Protein AF-A0A1G0PBI5-F1 (afdb_monomer)

Radius of gyration: 19.1 Å; Cα contacts (8 Å, |Δi|>4): 103; chains: 1; bounding box: 45×24×58 Å

Mean predicted aligned error: 10.11 Å

Sequence (80 aa):
MERALAGATSGVLFVLAIIEATRKYHIGNTMTVQTRDGWEDVGDYIILHGANWGGAFILFIFAIIAFWYSISKRDSVKKN

Nearest PDB structures (foldseek):
  8gyo-assembly1_A  TM=4.765E-01  e=1.244E+00  Homo sapiens
  8gyo-assembly1_G  TM=4.766E-01  e=1.592E+00  Homo sapiens
  6wbi-assembly1_C  TM=4.183E-01  e=6.199E+00  Homo sapiens

Solvent-accessible surface area (backbone atoms only — not comparable to full-atom values): 4496 Å² total; per-residue (Å²): 111,70,44,62,51,28,40,51,50,12,54,53,29,40,54,49,14,53,50,34,47,66,29,64,54,26,82,43,65,77,35,75,45,82,52,97,90,45,78,43,82,78,46,57,82,42,83,39,83,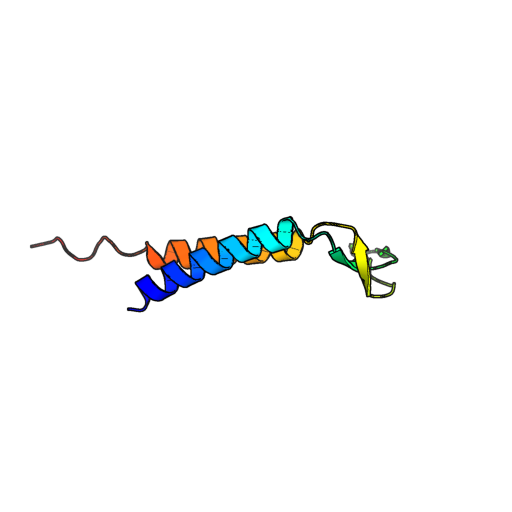38,51,27,54,68,62,14,52,52,29,40,52,52,14,50,51,29,38,47,60,39,61,72,76,78,89,83,82,83,85,129

Structure (mmCIF, N/CA/C/O backbone):
data_AF-A0A1G0PBI5-F1
#
_entry.id   AF-A0A1G0PBI5-F1
#
loop_
_atom_site.group_PDB
_atom_site.id
_atom_site.type_symbol
_atom_site.label_atom_id
_atom_site.label_alt_id
_atom_site.label_comp_id
_atom_site.label_asym_id
_atom_site.label_entity_id
_atom_site.label_seq_id
_atom_site.pdbx_PDB_ins_code
_atom_site.Cartn_x
_atom_site.Cartn_y
_atom_site.Cartn_z
_atom_site.occupancy
_atom_site.B_iso_or_equiv
_atom_site.auth_seq_id
_atom_site.auth_comp_id
_atom_site.auth_asym_id
_atom_site.auth_atom_id
_atom_site.pdbx_PDB_model_num
ATOM 1 N N . MET A 1 1 ? -21.620 11.781 14.494 1.00 65.31 1 MET A N 1
ATOM 2 C CA . MET A 1 1 ? -21.579 11.076 13.191 1.00 65.31 1 MET A CA 1
ATOM 3 C C . MET A 1 1 ? -20.188 11.101 12.568 1.00 65.31 1 MET A C 1
ATOM 5 O O . MET A 1 1 ? -19.732 10.055 12.132 1.00 65.31 1 MET A O 1
ATOM 9 N N . GLU A 1 2 ? -19.480 12.231 12.605 1.00 78.12 2 GLU A N 1
ATOM 10 C CA . GLU A 1 2 ? -18.156 12.414 11.976 1.00 78.12 2 GLU A CA 1
ATOM 11 C C . GLU A 1 2 ? -17.098 11.360 12.361 1.00 78.12 2 GLU A C 1
ATOM 13 O O . GLU A 1 2 ? -16.340 10.913 11.511 1.00 78.12 2 GLU A O 1
ATOM 18 N N . ARG A 1 3 ? -17.089 10.870 13.609 1.00 71.31 3 ARG A N 1
ATOM 19 C CA . 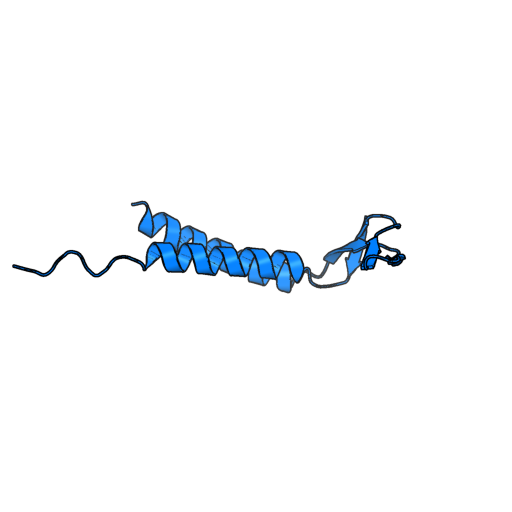ARG A 1 3 ? -16.152 9.817 14.060 1.00 71.31 3 ARG A CA 1
ATOM 20 C C . ARG A 1 3 ? -16.465 8.427 13.506 1.00 71.31 3 ARG A C 1
ATOM 22 O O . ARG A 1 3 ? -15.553 7.685 13.165 1.00 71.31 3 ARG A O 1
ATOM 29 N N . ALA A 1 4 ? -17.749 8.076 13.411 1.00 81.00 4 ALA A N 1
ATOM 30 C CA . ALA A 1 4 ? -18.166 6.809 12.812 1.00 81.00 4 ALA A CA 1
ATOM 31 C C . ALA A 1 4 ? -17.818 6.792 11.319 1.00 81.00 4 ALA A C 1
ATOM 33 O O . ALA A 1 4 ? -17.312 5.792 10.816 1.00 81.00 4 ALA A O 1
ATOM 34 N N . LEU A 1 5 ? -17.994 7.937 10.651 1.00 85.12 5 LEU A N 1
ATOM 35 C CA . LEU A 1 5 ? -17.554 8.133 9.277 1.00 85.12 5 LEU A CA 1
ATOM 36 C C . LEU A 1 5 ? -16.026 8.030 9.164 1.00 85.12 5 LEU A C 1
ATOM 38 O O . LEU A 1 5 ? -15.546 7.268 8.341 1.00 85.12 5 LEU A O 1
ATOM 42 N N . ALA A 1 6 ? -15.259 8.696 10.034 1.00 83.56 6 ALA A N 1
ATOM 43 C CA . ALA A 1 6 ? -13.795 8.607 10.036 1.00 83.56 6 ALA A CA 1
ATOM 44 C C . ALA A 1 6 ? -13.276 7.180 10.294 1.00 83.56 6 ALA A C 1
ATOM 46 O O . ALA A 1 6 ? -12.317 6.746 9.659 1.00 83.56 6 ALA A O 1
ATOM 47 N N . GLY A 1 7 ? -13.932 6.426 11.182 1.00 83.62 7 GLY A N 1
ATOM 48 C CA . GLY A 1 7 ? -13.638 5.010 11.410 1.00 83.62 7 GLY A CA 1
ATOM 49 C C . GLY A 1 7 ? -13.921 4.143 10.180 1.00 83.62 7 GLY A C 1
ATOM 50 O O . GLY A 1 7 ? -13.081 3.330 9.804 1.00 83.62 7 GLY A O 1
ATOM 51 N N . ALA A 1 8 ? -15.060 4.354 9.511 1.00 88.81 8 ALA A N 1
ATOM 52 C CA . ALA A 1 8 ? -15.384 3.664 8.263 1.00 88.81 8 ALA A CA 1
ATOM 53 C C . ALA A 1 8 ? -14.385 4.013 7.145 1.00 88.81 8 ALA A C 1
ATOM 55 O O . ALA A 1 8 ? -13.868 3.116 6.481 1.00 88.81 8 ALA A O 1
ATOM 56 N N . THR A 1 9 ? -14.046 5.296 6.990 1.00 89.06 9 THR A N 1
ATOM 57 C CA . THR A 1 9 ? -13.044 5.776 6.028 1.00 89.06 9 THR A CA 1
ATOM 58 C C . THR A 1 9 ? -11.676 5.151 6.291 1.00 89.06 9 THR A C 1
ATOM 60 O O . THR A 1 9 ? -11.029 4.696 5.354 1.00 89.06 9 THR A O 1
ATOM 63 N N . SER A 1 10 ? -11.250 5.060 7.554 1.00 90.25 10 SER A N 1
ATOM 64 C CA . SER A 1 10 ? -10.003 4.386 7.930 1.00 90.25 10 SER A CA 1
ATOM 65 C C . SER A 1 10 ? -9.986 2.916 7.496 1.00 90.25 10 SER A C 1
ATOM 67 O O . SER A 1 10 ? -9.023 2.475 6.870 1.00 90.25 10 SER A O 1
ATOM 69 N N . GLY A 1 11 ? -11.071 2.176 7.751 1.00 88.06 11 GLY A N 1
ATOM 70 C CA . GLY A 1 11 ? -11.191 0.780 7.324 1.00 88.06 11 GLY A CA 1
ATOM 71 C C . GLY A 1 11 ? -11.109 0.618 5.804 1.00 88.06 11 GLY A C 1
ATOM 72 O O . GLY A 1 11 ? -10.374 -0.237 5.314 1.00 88.06 11 GLY A O 1
ATOM 73 N N . VAL A 1 12 ? -11.804 1.475 5.049 1.00 92.25 12 VAL A N 1
ATOM 74 C CA . VAL A 1 12 ? -11.763 1.464 3.576 1.00 92.25 12 VAL A CA 1
ATOM 75 C C . VAL A 1 12 ? -10.357 1.770 3.059 1.00 92.25 12 VAL A C 1
ATOM 77 O O . VAL A 1 12 ? -9.850 1.042 2.209 1.00 92.25 12 VAL A O 1
ATOM 80 N N . LEU A 1 13 ? -9.700 2.803 3.593 1.00 90.25 13 LEU A N 1
ATOM 81 C CA . LEU A 1 13 ? -8.332 3.166 3.214 1.00 90.25 13 LEU A CA 1
ATOM 82 C C . LEU A 1 13 ? -7.340 2.036 3.504 1.00 90.25 13 LEU A C 1
ATOM 84 O O . LEU A 1 13 ? -6.460 1.769 2.690 1.00 90.25 13 LEU A O 1
ATOM 88 N N . PHE A 1 14 ? -7.510 1.336 4.625 1.00 89.19 14 PHE A N 1
ATOM 89 C CA . PHE A 1 14 ? -6.665 0.203 4.981 1.00 89.19 14 PHE A CA 1
ATOM 90 C C . PHE A 1 14 ? -6.831 -0.975 4.009 1.00 89.19 14 PHE A C 1
ATOM 92 O O . PHE A 1 14 ? -5.841 -1.540 3.545 1.00 89.19 14 PHE A O 1
ATOM 99 N N . VAL A 1 15 ? -8.069 -1.313 3.634 1.00 91.62 15 VAL A N 1
ATOM 100 C CA . VAL A 1 15 ? -8.333 -2.352 2.623 1.00 91.62 15 VAL A CA 1
ATOM 101 C C . VAL A 1 15 ? -7.739 -1.960 1.271 1.00 91.62 15 VAL A C 1
ATOM 103 O O . VAL A 1 15 ? -7.095 -2.784 0.621 1.00 91.62 15 VAL A O 1
ATOM 106 N N . LEU A 1 16 ? -7.899 -0.700 0.859 1.00 88.69 16 LEU A N 1
ATOM 107 C CA . LEU A 1 16 ? -7.304 -0.199 -0.379 1.00 88.69 16 LEU A CA 1
ATOM 108 C C . LEU A 1 16 ? -5.775 -0.281 -0.350 1.00 88.69 16 LEU A C 1
ATOM 110 O O . LEU A 1 16 ? -5.186 -0.672 -1.352 1.00 88.69 16 LEU A O 1
ATOM 114 N N . ALA A 1 17 ? -5.136 0.009 0.786 1.00 86.44 17 ALA A N 1
ATOM 115 C CA . ALA A 1 17 ? -3.689 -0.130 0.935 1.00 86.44 17 ALA A CA 1
ATOM 116 C C . ALA A 1 17 ? -3.225 -1.577 0.692 1.00 86.44 17 ALA A C 1
ATOM 118 O O . ALA A 1 17 ? -2.251 -1.799 -0.025 1.00 86.44 17 ALA A O 1
ATOM 119 N N . ILE A 1 18 ? -3.946 -2.568 1.232 1.00 86.25 18 ILE A N 1
ATOM 120 C CA . ILE A 1 18 ? -3.652 -3.995 1.015 1.00 86.25 18 ILE A CA 1
ATOM 121 C C . ILE A 1 18 ? -3.828 -4.377 -0.458 1.00 86.25 18 ILE A C 1
ATOM 123 O O . ILE A 1 18 ? -2.990 -5.082 -1.024 1.00 86.25 18 ILE A O 1
ATOM 127 N N . ILE A 1 19 ? -4.906 -3.916 -1.097 1.00 86.69 19 ILE A N 1
ATOM 128 C CA . ILE A 1 19 ? -5.144 -4.172 -2.522 1.00 86.69 19 ILE A CA 1
ATOM 129 C C . ILE A 1 19 ? -4.007 -3.577 -3.356 1.00 86.69 19 ILE A C 1
ATOM 131 O O . ILE A 1 19 ? -3.455 -4.260 -4.211 1.00 86.69 19 ILE A O 1
ATOM 135 N N . GLU A 1 20 ? -3.607 -2.339 -3.078 1.00 84.69 20 GLU A N 1
ATOM 136 C CA . GLU A 1 20 ? -2.538 -1.653 -3.804 1.00 84.69 20 GLU A CA 1
ATOM 137 C C . GLU A 1 20 ? -1.172 -2.338 -3.608 1.00 84.69 20 GLU A C 1
ATOM 139 O O . GLU A 1 20 ? -0.408 -2.485 -4.562 1.00 84.69 20 GLU A O 1
ATOM 144 N N . ALA A 1 21 ? -0.905 -2.861 -2.407 1.00 80.62 21 ALA A N 1
ATOM 145 C CA . ALA A 1 21 ? 0.298 -3.640 -2.099 1.00 80.62 21 ALA A CA 1
ATOM 146 C C . ALA A 1 21 ? 0.311 -5.037 -2.744 1.00 80.62 21 ALA A C 1
ATOM 148 O O . ALA A 1 21 ? 1.370 -5.633 -2.913 1.00 80.62 21 ALA A O 1
ATOM 149 N N . THR A 1 22 ? -0.853 -5.585 -3.091 1.00 82.44 22 THR A N 1
ATOM 150 C CA . THR A 1 22 ? -0.982 -6.907 -3.732 1.00 82.44 22 THR A CA 1
ATOM 151 C C . THR A 1 22 ? -1.266 -6.813 -5.226 1.00 82.44 22 THR A C 1
ATOM 153 O O . THR A 1 22 ? -1.353 -7.838 -5.913 1.00 82.44 22 THR A O 1
ATOM 156 N N . ARG A 1 23 ? -1.385 -5.593 -5.761 1.00 78.31 23 ARG A N 1
ATOM 157 C CA . ARG A 1 23 ? -1.547 -5.381 -7.193 1.00 78.31 23 ARG A CA 1
ATOM 158 C C . ARG A 1 23 ? -0.351 -5.956 -7.929 1.00 78.31 23 ARG A C 1
ATOM 160 O O . ARG A 1 23 ? 0.802 -5.778 -7.559 1.00 78.31 23 ARG A O 1
ATOM 167 N N . LYS A 1 24 ? -0.658 -6.649 -9.020 1.00 71.31 24 LYS A N 1
ATOM 168 C CA . LYS A 1 24 ? 0.356 -7.229 -9.904 1.00 71.31 24 LYS A CA 1
ATOM 169 C C . LYS A 1 24 ? 1.003 -6.188 -10.810 1.00 71.31 24 LYS A C 1
ATOM 171 O O . LYS A 1 24 ? 1.974 -6.516 -11.479 1.00 71.31 24 LYS A O 1
ATOM 176 N N . TYR A 1 25 ? 0.444 -4.982 -10.856 1.00 74.06 25 TYR A N 1
ATOM 177 C CA . TYR A 1 25 ? 0.826 -3.936 -11.784 1.00 74.06 25 TYR A CA 1
ATOM 178 C C . TYR A 1 25 ? 0.879 -2.583 -11.075 1.00 74.06 25 TYR A C 1
ATOM 180 O O . TYR A 1 25 ? -0.030 -2.268 -10.303 1.00 74.06 25 TYR A O 1
ATOM 188 N N . HIS A 1 26 ? 1.891 -1.776 -11.385 1.00 76.56 26 HIS A N 1
ATOM 189 C CA . HIS A 1 26 ? 2.006 -0.383 -10.953 1.00 76.56 26 HIS A CA 1
ATOM 190 C C . HIS A 1 26 ? 2.483 0.494 -12.113 1.00 76.56 26 HIS A C 1
ATOM 192 O O . HIS A 1 26 ? 3.044 -0.004 -13.088 1.00 76.56 26 HIS A O 1
ATOM 198 N N . ILE A 1 27 ? 2.232 1.800 -12.018 1.00 79.00 27 ILE A N 1
ATOM 199 C CA . ILE A 1 27 ? 2.801 2.772 -12.952 1.00 79.00 27 ILE A CA 1
ATOM 200 C C . ILE A 1 27 ? 4.215 3.069 -12.466 1.00 79.00 27 ILE A C 1
ATOM 202 O O . ILE A 1 27 ? 4.395 3.504 -11.329 1.00 79.00 27 ILE A O 1
ATOM 206 N N . GLY A 1 28 ? 5.202 2.824 -13.315 1.00 79.38 28 GLY A N 1
ATOM 207 C CA . GLY A 1 28 ? 6.578 3.232 -13.073 1.00 79.38 28 GLY A CA 1
ATOM 208 C C . GLY A 1 28 ? 7.234 3.669 -14.371 1.00 79.38 28 GLY A C 1
ATOM 209 O O . GLY A 1 28 ? 6.587 3.731 -15.413 1.00 79.38 28 GLY A O 1
ATOM 210 N N . ASN A 1 29 ? 8.508 4.014 -14.297 1.00 84.44 29 ASN A N 1
ATOM 211 C CA . ASN A 1 29 ? 9.243 4.606 -15.402 1.00 84.44 29 ASN A CA 1
ATOM 212 C C . ASN A 1 29 ? 10.218 3.586 -16.019 1.00 84.44 29 ASN A C 1
ATOM 214 O O . ASN A 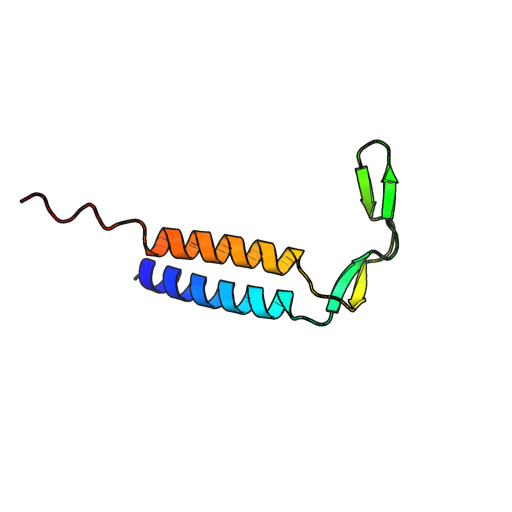1 29 ? 10.779 2.744 -15.317 1.00 84.44 29 ASN A O 1
ATOM 218 N N . THR A 1 30 ? 10.415 3.651 -17.336 1.00 85.19 30 THR A N 1
ATOM 219 C CA . THR A 1 30 ? 11.356 2.789 -18.064 1.00 85.19 30 THR A CA 1
ATOM 220 C C . THR A 1 30 ? 12.825 3.112 -17.801 1.00 85.19 30 THR A C 1
ATOM 222 O O . THR A 1 30 ? 13.665 2.227 -17.973 1.00 85.19 30 THR A O 1
ATOM 225 N N . MET A 1 31 ? 13.163 4.348 -17.413 1.00 84.12 31 MET A N 1
ATOM 226 C CA . MET A 1 31 ? 14.560 4.778 -17.321 1.00 84.12 31 MET A CA 1
ATOM 227 C C . MET A 1 31 ? 14.803 5.878 -16.287 1.00 84.12 31 MET A C 1
ATOM 229 O O . MET A 1 31 ? 14.331 7.005 -16.433 1.00 84.12 31 MET A O 1
ATOM 233 N N . THR A 1 32 ? 15.641 5.580 -15.297 1.00 90.44 32 THR A N 1
ATOM 234 C CA . THR A 1 32 ? 16.134 6.550 -14.311 1.00 90.44 32 THR A CA 1
ATOM 235 C C . THR A 1 32 ? 17.566 6.966 -14.629 1.00 90.44 32 THR A C 1
ATOM 237 O O . THR A 1 32 ? 18.402 6.107 -14.918 1.00 90.44 32 THR A O 1
ATOM 240 N N . VAL A 1 33 ? 17.885 8.254 -14.514 1.00 91.69 33 VAL A N 1
ATOM 241 C CA . VAL A 1 33 ? 19.257 8.766 -14.668 1.00 91.69 33 VAL A CA 1
ATOM 242 C C . VAL A 1 33 ? 19.700 9.437 -13.376 1.00 91.69 33 VAL A C 1
ATOM 244 O O . VAL A 1 33 ? 18.917 10.118 -12.719 1.00 91.69 33 VAL A O 1
ATOM 247 N N . GLN A 1 34 ? 20.960 9.230 -12.997 1.00 91.31 34 GLN A N 1
ATOM 248 C CA . GLN A 1 34 ? 21.553 9.906 -11.849 1.00 91.31 34 GLN A CA 1
ATOM 249 C C . GLN A 1 34 ? 21.990 11.319 -12.259 1.00 91.31 34 GLN A C 1
ATOM 251 O O . GLN A 1 34 ? 22.911 11.485 -13.061 1.00 91.31 34 GLN A O 1
ATOM 256 N N . THR A 1 35 ? 21.324 12.335 -11.719 1.00 90.75 35 THR A N 1
ATOM 257 C CA . THR A 1 35 ? 21.682 13.751 -11.853 1.00 90.75 35 THR A CA 1
ATOM 258 C C . THR A 1 35 ? 22.458 14.223 -10.621 1.00 90.75 35 THR A C 1
ATOM 260 O O . THR A 1 35 ? 22.654 13.481 -9.656 1.00 90.75 35 THR A O 1
ATOM 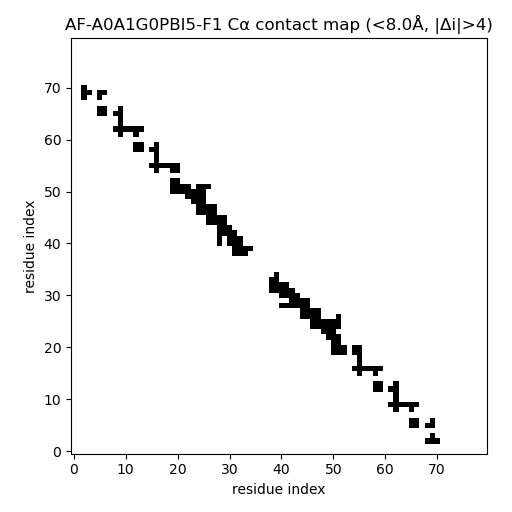263 N N . ARG A 1 36 ? 22.939 15.475 -10.638 1.00 91.44 36 ARG A N 1
ATOM 264 C CA . ARG A 1 36 ? 23.664 16.063 -9.497 1.00 91.44 36 ARG A CA 1
ATOM 265 C C . ARG A 1 36 ? 22.829 16.057 -8.210 1.00 91.44 36 ARG A C 1
ATOM 267 O O . ARG A 1 36 ? 23.396 15.948 -7.126 1.00 91.44 36 ARG A O 1
ATOM 274 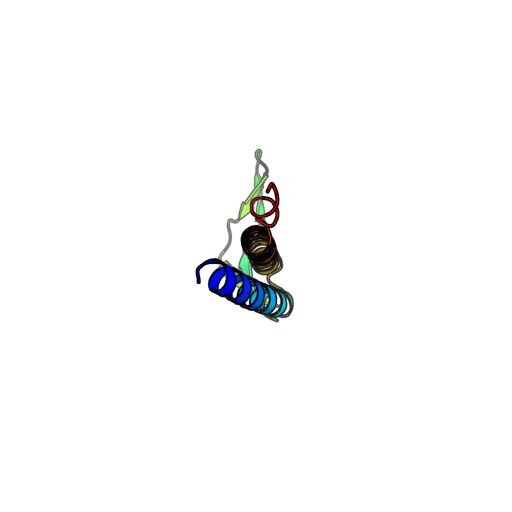N N . ASP A 1 37 ? 21.509 16.165 -8.346 1.00 90.00 37 ASP A N 1
ATOM 275 C CA . ASP A 1 37 ? 20.589 16.373 -7.230 1.00 90.00 37 ASP A CA 1
ATOM 276 C C . ASP A 1 37 ? 19.826 15.082 -6.843 1.00 90.00 37 ASP A C 1
ATOM 278 O O . ASP A 1 37 ? 19.119 15.069 -5.836 1.00 90.00 37 ASP A O 1
ATOM 282 N N . GLY A 1 38 ? 19.994 13.973 -7.581 1.00 90.69 38 GLY A N 1
ATOM 283 C CA . GLY A 1 38 ? 19.367 12.693 -7.245 1.00 90.69 38 GLY A CA 1
ATOM 284 C C . GLY A 1 38 ? 19.176 11.745 -8.428 1.00 90.69 38 GLY A C 1
ATOM 285 O O . GLY A 1 38 ? 19.924 11.773 -9.398 1.00 90.69 38 GLY A O 1
ATOM 286 N N . TRP A 1 39 ? 18.177 10.871 -8.322 1.00 90.06 39 TRP A N 1
ATOM 287 C CA . TRP A 1 39 ? 17.695 10.057 -9.438 1.00 90.06 39 TRP A CA 1
ATOM 288 C C . TRP A 1 39 ? 16.480 10.744 -10.052 1.00 90.06 39 TRP A C 1
ATOM 290 O O . TRP A 1 39 ? 15.536 11.058 -9.330 1.00 90.06 39 TRP A O 1
ATOM 300 N N . GLU A 1 40 ? 16.504 10.963 -11.362 1.00 87.38 40 GLU A N 1
ATOM 301 C CA . GLU A 1 40 ? 15.385 11.542 -12.101 1.00 87.38 40 GLU A CA 1
ATOM 302 C C . GLU A 1 40 ? 14.799 10.550 -13.099 1.00 87.38 40 GLU A C 1
ATOM 304 O O . GLU A 1 40 ? 15.514 9.774 -13.745 1.00 87.38 40 GLU A O 1
ATOM 309 N N . ASP A 1 41 ? 13.476 10.614 -13.226 1.00 88.81 41 ASP A N 1
ATOM 310 C CA . ASP A 1 41 ? 12.710 9.858 -14.200 1.00 88.81 41 ASP A CA 1
ATOM 311 C C . ASP A 1 41 ? 12.741 10.569 -15.559 1.00 88.81 41 ASP A C 1
ATOM 313 O O . ASP A 1 41 ? 12.204 11.666 -15.694 1.00 88.81 41 ASP A O 1
ATOM 317 N N . VAL A 1 42 ? 13.361 9.954 -16.572 1.00 90.00 42 VAL A N 1
ATOM 318 C CA . VAL A 1 42 ? 13.473 10.532 -17.931 1.00 90.00 42 VAL A CA 1
ATOM 319 C C . VAL A 1 42 ? 12.874 9.651 -19.029 1.00 90.00 42 VAL A C 1
ATOM 321 O O . VAL A 1 42 ? 12.972 9.985 -20.208 1.00 90.00 42 VAL A O 1
ATOM 324 N N . GLY A 1 43 ? 12.299 8.508 -18.661 1.00 86.00 43 GLY A N 1
ATOM 325 C CA . GLY A 1 43 ? 11.641 7.594 -19.586 1.00 86.00 43 GLY A CA 1
ATOM 326 C C . GLY A 1 43 ? 10.121 7.756 -19.601 1.00 86.00 43 GLY A C 1
ATOM 327 O O . GLY A 1 43 ? 9.551 8.665 -18.997 1.00 86.00 43 GLY A O 1
ATOM 328 N N . ASP A 1 44 ? 9.464 6.837 -20.301 1.00 88.06 44 ASP A N 1
ATOM 329 C CA . ASP A 1 44 ? 8.008 6.781 -20.377 1.00 88.06 44 ASP A CA 1
ATOM 330 C C . ASP A 1 44 ? 7.419 6.094 -19.142 1.00 88.06 44 ASP A C 1
ATOM 332 O O . ASP A 1 44 ? 7.937 5.084 -18.650 1.00 88.06 44 ASP A O 1
ATOM 336 N N . TYR A 1 45 ? 6.270 6.595 -18.687 1.00 84.06 45 TYR A N 1
ATOM 337 C CA . TYR A 1 45 ? 5.476 5.911 -17.675 1.00 84.06 45 TYR A CA 1
ATOM 338 C C . TYR A 1 45 ? 4.763 4.708 -18.292 1.00 84.06 45 TYR A C 1
ATOM 340 O O . TYR A 1 45 ? 3.878 4.853 -19.137 1.00 84.06 45 TYR A O 1
ATOM 348 N N . ILE A 1 46 ? 5.126 3.512 -17.838 1.00 84.38 46 ILE A N 1
ATOM 349 C CA . ILE A 1 46 ? 4.552 2.247 -18.291 1.00 84.38 46 ILE A CA 1
ATOM 350 C C . ILE A 1 46 ? 3.956 1.460 -17.126 1.00 84.38 46 ILE A C 1
ATOM 352 O O . ILE A 1 46 ? 4.281 1.659 -15.954 1.00 84.38 46 ILE A O 1
ATOM 356 N N . ILE A 1 47 ? 3.065 0.531 -17.465 1.00 81.62 47 ILE A N 1
ATOM 357 C CA . ILE A 1 47 ? 2.505 -0.419 -16.508 1.00 81.62 47 ILE A CA 1
ATOM 358 C C . ILE A 1 47 ? 3.525 -1.546 -16.320 1.00 81.62 47 ILE A C 1
ATOM 360 O O . IL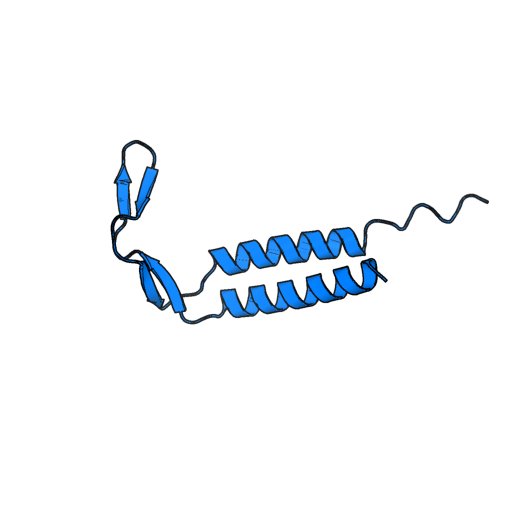E A 1 47 ? 3.690 -2.399 -17.191 1.00 81.62 47 ILE A O 1
ATOM 364 N N . LEU A 1 48 ? 4.210 -1.543 -15.181 1.00 76.19 48 LEU A N 1
ATOM 365 C CA . LEU A 1 48 ? 5.203 -2.544 -14.805 1.00 76.19 48 LEU A CA 1
ATOM 366 C C . LEU A 1 48 ? 4.573 -3.633 -13.947 1.00 76.19 48 LEU A C 1
ATOM 368 O O . LEU A 1 48 ? 3.709 -3.360 -13.112 1.00 76.19 48 LEU A O 1
ATOM 372 N N . HIS A 1 49 ? 5.051 -4.869 -14.104 1.00 68.38 49 HIS A N 1
ATOM 373 C CA . HIS A 1 49 ? 4.736 -5.943 -13.166 1.00 68.38 49 HIS A CA 1
ATOM 374 C C . HIS A 1 49 ? 5.387 -5.656 -11.811 1.00 68.38 49 HIS A C 1
ATOM 376 O O . HIS A 1 49 ? 6.602 -5.523 -11.709 1.00 68.38 49 HIS A O 1
ATOM 382 N N . GLY A 1 50 ? 4.577 -5.568 -10.762 1.00 72.31 50 GLY A N 1
ATOM 383 C CA . GLY A 1 50 ? 5.035 -5.318 -9.399 1.00 72.31 50 GLY A CA 1
ATOM 384 C C . GLY A 1 50 ? 3.997 -4.584 -8.561 1.00 72.31 50 GLY A C 1
ATOM 385 O O . GLY A 1 50 ? 3.104 -3.929 -9.099 1.00 72.31 50 G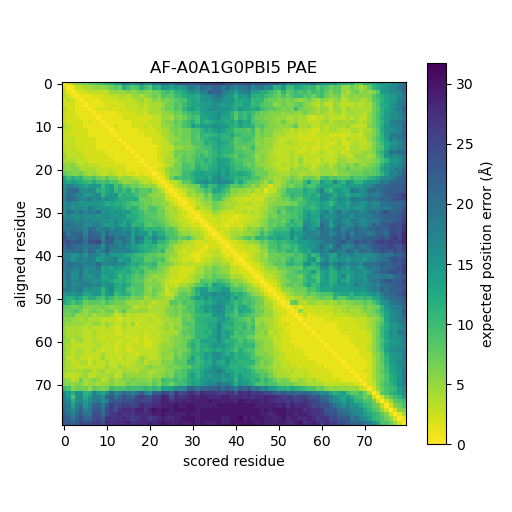LY A O 1
ATOM 386 N N . ALA A 1 51 ? 4.131 -4.704 -7.244 1.00 74.88 51 ALA A N 1
ATOM 387 C CA . ALA A 1 51 ? 3.264 -4.042 -6.279 1.00 74.88 51 ALA A CA 1
ATOM 388 C C . ALA A 1 51 ? 3.515 -2.531 -6.227 1.00 74.88 51 ALA A C 1
ATOM 390 O O . ALA A 1 51 ? 4.662 -2.082 -6.193 1.00 74.88 51 ALA A O 1
ATOM 391 N N . ASN A 1 52 ? 2.435 -1.747 -6.155 1.00 79.81 52 ASN A N 1
ATOM 392 C CA . ASN A 1 52 ? 2.516 -0.301 -5.976 1.00 79.81 52 ASN A CA 1
ATOM 393 C C . ASN A 1 52 ? 2.703 0.037 -4.489 1.00 79.81 52 ASN A C 1
ATOM 395 O O . ASN A 1 52 ? 1.786 0.489 -3.797 1.00 79.81 52 ASN A O 1
ATOM 399 N N . TRP A 1 53 ? 3.915 -0.193 -3.989 1.00 78.94 53 TRP A N 1
ATOM 400 C CA . TRP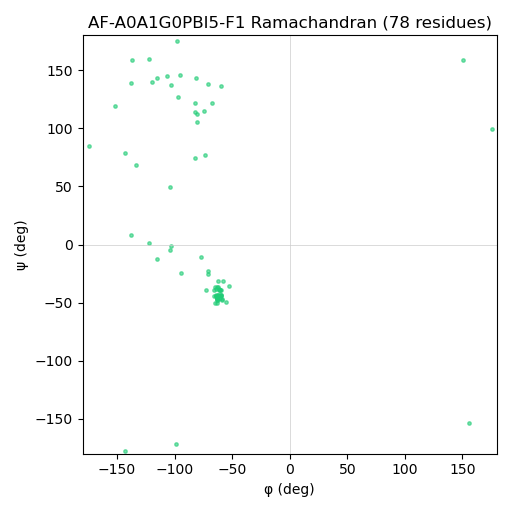 A 1 53 ? 4.255 0.063 -2.590 1.00 78.94 53 TRP A CA 1
ATOM 401 C C . TRP A 1 53 ? 4.125 1.540 -2.200 1.00 78.94 53 TRP A C 1
ATOM 403 O O . TRP A 1 53 ? 3.750 1.828 -1.067 1.00 78.94 53 TRP A O 1
ATOM 413 N N . GLY A 1 54 ? 4.371 2.470 -3.131 1.00 82.50 54 GLY A N 1
ATOM 414 C CA . GLY A 1 54 ? 4.218 3.908 -2.889 1.00 82.50 54 GLY A CA 1
ATOM 415 C C . GLY A 1 54 ? 2.765 4.297 -2.610 1.00 82.50 54 GLY A C 1
ATOM 416 O O . GLY A 1 54 ? 2.469 4.916 -1.587 1.00 82.50 54 GLY A O 1
ATOM 417 N N . GLY A 1 55 ? 1.838 3.867 -3.472 1.00 83.19 55 GLY A N 1
ATOM 418 C CA . GLY A 1 55 ? 0.403 4.079 -3.266 1.00 83.19 55 GLY A CA 1
ATOM 419 C C . GLY A 1 55 ? -0.115 3.385 -2.004 1.00 83.19 55 GLY A C 1
ATOM 420 O O . GLY A 1 55 ? -0.836 3.995 -1.212 1.00 83.19 55 GLY A O 1
ATOM 421 N N . ALA A 1 56 ? 0.310 2.140 -1.768 1.00 86.25 56 ALA A N 1
ATOM 422 C CA . ALA A 1 56 ? -0.045 1.393 -0.565 1.00 86.25 56 ALA A CA 1
ATOM 423 C C . ALA A 1 56 ? 0.409 2.101 0.722 1.00 86.25 56 ALA A C 1
ATOM 425 O O . ALA A 1 56 ? -0.363 2.210 1.674 1.00 86.25 56 ALA A O 1
ATOM 426 N N . PHE A 1 57 ? 1.637 2.625 0.742 1.00 87.50 57 PHE A N 1
ATOM 427 C CA . PHE A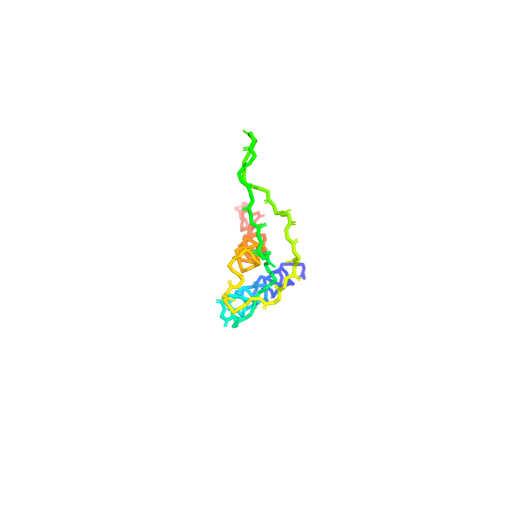 1 57 ? 2.192 3.346 1.886 1.00 87.50 57 PHE A CA 1
ATOM 428 C C . PHE A 1 57 ? 1.404 4.624 2.201 1.00 87.50 57 PHE A C 1
ATOM 430 O O . PHE A 1 57 ? 1.054 4.869 3.356 1.00 87.50 57 PHE A O 1
ATOM 437 N N . ILE A 1 58 ? 1.055 5.405 1.175 1.00 90.12 58 ILE A N 1
ATOM 438 C CA . ILE A 1 58 ? 0.250 6.624 1.328 1.00 90.12 58 ILE A CA 1
ATOM 439 C C . ILE A 1 58 ? -1.141 6.296 1.892 1.00 90.12 58 ILE A C 1
ATOM 441 O O . ILE A 1 58 ? -1.587 6.921 2.856 1.00 90.12 58 ILE A O 1
ATOM 445 N N . LEU A 1 59 ? -1.816 5.288 1.331 1.00 90.19 59 LEU A N 1
ATOM 446 C CA . LEU A 1 59 ? -3.129 4.841 1.807 1.00 90.19 59 LEU A CA 1
ATOM 447 C C . LEU A 1 59 ? -3.073 4.352 3.257 1.00 90.19 59 LEU A C 1
ATOM 449 O O . LEU A 1 59 ? -3.967 4.658 4.047 1.00 90.19 59 LEU A O 1
ATOM 453 N N . PHE A 1 60 ? -2.003 3.650 3.627 1.00 90.25 60 PHE A N 1
ATOM 454 C CA . PHE A 1 60 ? -1.784 3.189 4.992 1.00 90.25 60 PHE A CA 1
ATOM 455 C C . PHE A 1 60 ? -1.602 4.353 5.979 1.00 90.25 60 PHE A C 1
ATOM 457 O O . PHE A 1 60 ? -2.233 4.359 7.037 1.00 90.25 60 PHE A O 1
ATOM 464 N N . ILE A 1 61 ? -0.823 5.381 5.623 1.00 92.00 61 ILE A N 1
ATOM 465 C CA . ILE A 1 61 ? -0.685 6.597 6.443 1.00 92.00 61 ILE A CA 1
ATOM 466 C C . ILE A 1 61 ? -2.045 7.272 6.643 1.00 92.00 61 ILE A C 1
ATOM 468 O O . ILE A 1 61 ? -2.414 7.592 7.775 1.00 92.00 61 ILE A O 1
ATOM 472 N N . PHE A 1 62 ? -2.823 7.462 5.574 1.00 91.31 62 PHE A N 1
ATOM 473 C CA . PHE A 1 62 ? -4.148 8.067 5.699 1.00 91.31 62 PHE A CA 1
ATOM 474 C C . PHE A 1 62 ? -5.101 7.218 6.541 1.00 91.31 62 PHE A C 1
ATOM 476 O O . PHE A 1 62 ? -5.869 7.772 7.331 1.00 91.31 62 PHE A O 1
ATOM 483 N N . ALA A 1 63 ? -5.024 5.889 6.437 1.00 89.94 63 ALA A N 1
ATOM 484 C CA . ALA A 1 63 ? -5.792 4.987 7.285 1.00 89.94 63 ALA A CA 1
ATOM 485 C C . ALA A 1 63 ? -5.452 5.184 8.771 1.00 89.94 63 ALA A C 1
ATOM 487 O O . ALA A 1 63 ? -6.373 5.274 9.587 1.00 89.94 63 ALA A O 1
ATOM 488 N N . ILE A 1 64 ? -4.164 5.321 9.116 1.00 91.31 64 ILE A N 1
ATOM 489 C CA . ILE A 1 64 ? -3.702 5.601 10.485 1.00 91.31 64 ILE A CA 1
ATOM 490 C C . ILE A 1 64 ? -4.206 6.961 10.969 1.00 91.31 64 ILE A C 1
ATOM 492 O O . ILE A 1 64 ? -4.726 7.050 12.078 1.00 91.31 64 ILE A O 1
ATOM 496 N N . ILE A 1 65 ? -4.091 8.017 10.160 1.00 90.81 65 ILE A N 1
ATOM 497 C CA . ILE A 1 65 ? -4.536 9.367 10.543 1.00 90.81 65 ILE A CA 1
ATOM 498 C C . ILE A 1 65 ? -6.050 9.386 10.782 1.00 90.81 65 ILE A C 1
ATOM 500 O O . ILE A 1 65 ? -6.515 9.902 11.799 1.00 90.81 65 ILE A O 1
ATOM 504 N N . ALA A 1 66 ? -6.828 8.786 9.878 1.00 88.38 66 ALA A N 1
ATOM 505 C CA . ALA A 1 66 ? -8.278 8.686 10.016 1.00 88.38 66 ALA A CA 1
ATOM 506 C C . ALA A 1 66 ? -8.677 7.846 11.242 1.00 88.38 66 ALA A C 1
ATOM 508 O O . ALA A 1 66 ? -9.612 8.204 11.963 1.00 88.38 66 ALA A O 1
ATOM 509 N N . PHE A 1 67 ? -7.940 6.766 11.521 1.00 87.62 67 PHE A N 1
ATOM 510 C CA . PHE A 1 67 ? -8.130 5.954 12.721 1.00 87.62 67 PHE A CA 1
ATOM 511 C C . PHE A 1 67 ? -7.852 6.763 13.986 1.00 87.62 67 PHE A C 1
ATOM 513 O O . PHE A 1 67 ? -8.693 6.815 14.883 1.00 87.62 67 PHE A O 1
ATOM 520 N N . TRP A 1 68 ? -6.704 7.441 14.030 1.00 87.94 68 TRP A N 1
ATOM 521 C CA . TRP A 1 68 ? -6.290 8.303 15.129 1.00 87.94 68 TRP A CA 1
ATOM 522 C C . TRP A 1 68 ? -7.352 9.367 15.409 1.00 87.94 68 TRP A C 1
ATOM 524 O O . TRP A 1 68 ? -7.819 9.494 16.536 1.00 87.94 68 TRP A O 1
ATOM 534 N N . TYR A 1 69 ? -7.824 10.065 14.376 1.00 86.69 69 TYR A N 1
ATOM 535 C CA . TYR A 1 69 ? -8.902 11.046 14.497 1.00 86.69 69 TYR A CA 1
ATOM 536 C C . TYR A 1 69 ? -10.208 10.429 15.025 1.00 86.69 69 TYR A C 1
ATOM 538 O O . TYR A 1 69 ? -10.887 11.019 15.867 1.00 86.69 69 TYR A O 1
ATOM 546 N N . SER A 1 70 ? -10.545 9.212 14.589 1.00 84.12 70 SER A N 1
ATOM 547 C CA . SER A 1 70 ? -11.715 8.488 15.092 1.00 84.12 70 SER A CA 1
ATOM 548 C C . SER A 1 70 ? -11.616 8.193 16.597 1.00 84.12 70 SER A C 1
ATOM 550 O O . SER A 1 70 ? -12.619 8.298 17.315 1.00 84.12 70 SER A O 1
ATOM 552 N N . ILE A 1 71 ? -10.419 7.894 17.119 1.00 85.00 71 ILE A N 1
ATOM 553 C CA . ILE A 1 71 ? -10.209 7.521 18.530 1.00 85.00 71 ILE A CA 1
ATOM 554 C C . ILE A 1 71 ? -9.817 8.690 19.451 1.00 85.00 71 ILE A C 1
ATOM 556 O O . ILE A 1 71 ? -10.117 8.634 20.648 1.00 85.00 71 ILE A O 1
ATOM 560 N N . SER A 1 72 ? -9.228 9.771 18.931 1.00 78.94 72 SER A N 1
ATOM 561 C CA . SER A 1 72 ? -8.788 10.950 19.690 1.00 78.94 72 SER A CA 1
ATOM 562 C C . SER A 1 72 ? -9.956 11.831 20.139 1.00 78.94 72 SER A C 1
ATOM 564 O O . SER A 1 72 ? -10.247 12.868 19.559 1.00 78.94 72 SER A O 1
ATOM 566 N N . LYS A 1 73 ? -10.643 11.381 21.192 1.00 63.03 73 LYS A N 1
ATOM 567 C CA . LYS A 1 73 ? -11.316 12.157 22.252 1.00 63.03 73 LYS A CA 1
ATOM 568 C C . LYS A 1 73 ? -12.049 11.155 23.146 1.00 63.03 73 LYS A C 1
ATOM 570 O O . LYS A 1 73 ? -13.138 10.679 22.800 1.00 63.03 73 LYS A O 1
ATOM 575 N N . ARG A 1 74 ? -11.426 10.827 24.282 1.00 58.97 74 ARG A N 1
ATOM 576 C CA . ARG A 1 74 ? -12.066 10.198 25.452 1.00 58.97 74 ARG A CA 1
ATOM 577 C C . ARG A 1 74 ? -12.065 11.104 26.697 1.00 58.97 74 ARG A C 1
ATOM 579 O O . ARG A 1 74 ? -12.865 10.864 27.591 1.00 58.97 74 ARG A O 1
ATOM 586 N N . ASP A 1 75 ? -11.304 12.200 26.710 1.00 55.66 75 ASP A N 1
ATOM 587 C CA . ASP A 1 75 ? -11.040 12.966 27.942 1.00 55.66 75 ASP A CA 1
ATOM 588 C C . ASP A 1 75 ? -11.818 14.281 28.070 1.00 55.66 75 ASP A C 1
ATOM 590 O O . ASP A 1 75 ? -11.253 15.335 28.348 1.00 55.66 75 ASP A O 1
ATOM 594 N N . SER A 1 76 ? -13.135 14.274 27.864 1.00 52.31 76 SER A N 1
ATOM 595 C CA . SER A 1 76 ? -13.936 15.475 28.186 1.00 52.31 76 SER A CA 1
ATOM 596 C C . SER A 1 76 ? -15.261 15.193 28.884 1.00 52.31 76 SER A C 1
ATOM 598 O O . SER A 1 76 ? -16.040 16.114 29.089 1.00 52.31 76 SER A O 1
ATOM 600 N N . VAL A 1 77 ? -15.519 13.950 29.301 1.00 52.31 77 VAL A N 1
ATOM 601 C CA . VAL A 1 77 ? -16.719 13.614 30.083 1.00 52.31 77 VAL A CA 1
ATOM 602 C C . VAL A 1 77 ? -16.331 12.737 31.269 1.00 52.31 77 VAL A C 1
ATOM 604 O O . VAL A 1 77 ? -16.625 11.548 31.297 1.00 52.31 77 VAL A O 1
ATOM 607 N N . LYS A 1 78 ? -15.609 13.325 32.229 1.00 47.28 78 LYS A N 1
ATOM 608 C CA . LYS A 1 78 ? -15.688 12.991 33.663 1.00 47.28 78 LYS A CA 1
ATOM 609 C C . LYS A 1 78 ? -14.829 13.964 34.478 1.00 47.28 78 LYS A C 1
ATOM 611 O O . LYS A 1 78 ? -13.683 13.689 34.811 1.00 47.28 78 LYS A O 1
ATOM 616 N N . LYS A 1 79 ? -15.418 15.110 34.799 1.00 45.62 79 LYS A N 1
ATOM 617 C CA . LYS A 1 79 ? -15.175 15.835 36.050 1.00 45.62 79 LYS A CA 1
ATOM 618 C C . LYS A 1 79 ? -16.520 16.439 36.458 1.00 45.62 79 LYS A C 1
ATOM 620 O O . LYS A 1 79 ? -16.802 17.587 36.142 1.00 45.62 79 LYS A O 1
ATOM 625 N N . ASN A 1 80 ? -17.365 15.583 37.033 1.00 44.97 80 ASN A N 1
ATOM 626 C CA . ASN A 1 80 ? -18.319 16.003 38.056 1.00 44.97 80 ASN A CA 1
ATOM 627 C C . ASN A 1 80 ? -17.626 15.778 39.395 1.00 44.97 80 ASN A C 1
ATOM 629 O O . ASN A 1 80 ? -16.979 14.708 39.506 1.00 44.97 80 ASN A O 1
#

pLDDT: mean 81.59, std 11.49, range [44.97, 92.25]

Secondary structure (DSSP, 8-state):
-HHHHHHHHHHHHHHHHHHHHH-SEEEEES-EEEETTEEEE-S-EEEEES--HHHHHHHHHHHHHHHHHHH---TTS---

Foldseek 3Di:
DLLVVLLVLLVVLLVVLVCQQPDQWDWDAPDWDQDPVGIDGDGDTDIDGHGPNVSSVVSNVSSVVSNCVSPPDPPDPDDD